Protein AF-A0A1T1BXW3-F1 (afdb_monomer_lite)

Sequence (60 aa):
MTTITLKINEKSKKGKAFLEMARVFSENSKEIVLIEEEDKSPYNPEFVKRIKKQALRKAD

Structure (mmCIF, N/CA/C/O backbone):
data_AF-A0A1T1BXW3-F1
#
_entry.id   AF-A0A1T1BXW3-F1
#
loop_
_atom_site.group_PDB
_atom_site.id
_atom_site.type_symbol
_atom_site.label_atom_id
_atom_site.label_alt_id
_atom_site.label_comp_id
_atom_site.label_asym_id
_atom_site.label_entity_id
_atom_site.label_seq_id
_atom_site.pdbx_PDB_ins_code
_atom_site.Cartn_x
_atom_site.Cartn_y
_atom_site.Cartn_z
_atom_site.occupancy
_atom_site.B_iso_or_equiv
_atom_site.auth_seq_id
_atom_site.auth_comp_id
_atom_site.auth_asym_id
_atom_site.auth_atom_id
_atom_site.pdbx_PDB_model_num
ATOM 1 N N . MET A 1 1 ? -1.794 9.647 15.738 1.00 78.25 1 MET A N 1
ATOM 2 C CA . MET A 1 1 ? -1.579 9.121 14.376 1.00 78.25 1 MET A CA 1
ATOM 3 C C . MET A 1 1 ? -0.081 9.093 14.140 1.00 78.25 1 MET A C 1
ATOM 5 O O . MET A 1 1 ? 0.552 10.113 14.385 1.00 78.25 1 MET A O 1
ATOM 9 N N . THR A 1 2 ? 0.473 7.959 13.723 1.00 87.31 2 THR A N 1
ATOM 10 C CA . THR A 1 2 ? 1.894 7.829 13.370 1.00 87.31 2 THR A CA 1
ATOM 11 C C . THR A 1 2 ? 1.969 7.416 11.911 1.00 87.31 2 THR A C 1
ATOM 13 O O . THR A 1 2 ? 1.261 6.496 11.511 1.00 87.31 2 THR A O 1
ATOM 16 N N . THR A 1 3 ? 2.810 8.084 11.126 1.00 87.81 3 THR A N 1
ATOM 17 C CA . THR A 1 3 ? 2.958 7.802 9.695 1.00 87.81 3 THR A CA 1
ATOM 18 C C . THR A 1 3 ? 4.264 7.065 9.450 1.00 87.81 3 THR A C 1
ATOM 20 O O . THR A 1 3 ? 5.319 7.503 9.907 1.00 87.81 3 THR A O 1
ATOM 23 N N . ILE A 1 4 ? 4.194 5.958 8.714 1.00 87.56 4 ILE A N 1
ATOM 24 C CA . ILE A 1 4 ? 5.360 5.198 8.261 1.00 87.56 4 ILE A CA 1
ATOM 25 C C . ILE A 1 4 ? 5.326 5.171 6.735 1.00 87.56 4 ILE A C 1
ATOM 27 O O . ILE A 1 4 ? 4.323 4.779 6.145 1.00 87.56 4 ILE A O 1
ATOM 31 N N . THR A 1 5 ? 6.429 5.561 6.098 1.00 89.31 5 THR A N 1
ATOM 32 C CA . THR A 1 5 ? 6.599 5.450 4.644 1.00 89.31 5 THR A CA 1
ATOM 33 C C . THR A 1 5 ? 7.340 4.159 4.321 1.00 89.31 5 THR A C 1
ATOM 35 O O . THR A 1 5 ? 8.457 3.942 4.791 1.00 89.31 5 THR A O 1
ATOM 38 N N . LEU A 1 6 ? 6.734 3.304 3.498 1.00 87.56 6 LEU A N 1
ATOM 39 C CA . LEU A 1 6 ? 7.311 2.031 3.072 1.00 87.56 6 LEU A CA 1
ATOM 40 C C . LEU A 1 6 ? 7.510 2.038 1.557 1.00 87.56 6 LEU A C 1
ATOM 42 O O . LEU A 1 6 ? 6.583 2.329 0.809 1.00 87.56 6 LEU A O 1
ATOM 46 N N . LYS A 1 7 ? 8.710 1.671 1.095 1.00 90.00 7 LYS A N 1
ATOM 47 C CA . LYS A 1 7 ? 8.967 1.407 -0.327 1.00 90.00 7 LYS A CA 1
ATOM 48 C C . LYS A 1 7 ? 8.814 -0.079 -0.605 1.00 90.00 7 LYS A C 1
ATOM 50 O O . LYS A 1 7 ? 9.611 -0.887 -0.130 1.00 90.00 7 LYS A O 1
ATOM 55 N N . ILE A 1 8 ? 7.807 -0.429 -1.396 1.00 87.62 8 ILE A N 1
ATOM 56 C CA . ILE A 1 8 ? 7.479 -1.815 -1.724 1.00 87.62 8 ILE A CA 1
ATOM 57 C C . ILE A 1 8 ? 7.727 -2.041 -3.210 1.00 87.62 8 ILE A C 1
ATOM 59 O O . ILE A 1 8 ? 7.254 -1.295 -4.058 1.00 87.62 8 ILE A O 1
ATOM 63 N N . ASN A 1 9 ? 8.458 -3.104 -3.540 1.00 88.25 9 ASN A N 1
ATOM 64 C CA . ASN A 1 9 ? 8.552 -3.562 -4.919 1.00 88.25 9 ASN A CA 1
ATOM 65 C C . ASN A 1 9 ? 7.383 -4.507 -5.232 1.00 88.25 9 ASN A C 1
ATOM 67 O O . ASN A 1 9 ? 7.456 -5.705 -4.931 1.00 88.25 9 ASN A O 1
ATOM 71 N N . GLU A 1 10 ? 6.345 -3.989 -5.885 1.00 87.38 10 GLU A N 1
ATOM 72 C CA . GLU A 1 10 ? 5.148 -4.742 -6.292 1.00 87.38 10 GLU A CA 1
ATOM 73 C C . GLU A 1 10 ? 5.430 -5.873 -7.294 1.00 87.38 10 GLU A C 1
ATOM 75 O O . GLU A 1 10 ? 4.617 -6.777 -7.475 1.00 87.38 10 GLU A O 1
ATOM 80 N N . LYS A 1 11 ? 6.599 -5.884 -7.946 1.00 89.19 11 LYS A N 1
ATOM 81 C CA . LYS A 1 11 ? 6.991 -6.989 -8.837 1.00 89.19 11 LYS A CA 1
ATOM 82 C C . LYS A 1 11 ? 7.527 -8.195 -8.064 1.00 89.19 11 LYS A C 1
ATOM 84 O O . LYS A 1 11 ? 7.611 -9.290 -8.616 1.00 89.19 11 LYS A O 1
ATOM 89 N N . SER A 1 12 ? 7.877 -8.024 -6.789 1.00 96.62 12 SER A N 1
ATOM 90 C CA . SER A 1 12 ? 8.383 -9.104 -5.939 1.00 96.62 12 SER A CA 1
ATOM 91 C C . SER A 1 12 ? 7.248 -9.894 -5.274 1.00 96.62 12 SER A C 1
ATOM 93 O O . SER A 1 12 ? 6.220 -9.330 -4.908 1.00 96.62 12 SER A O 1
ATOM 95 N N . LYS A 1 13 ? 7.447 -11.203 -5.041 1.00 95.56 13 LYS A N 1
ATOM 96 C CA . LYS A 1 13 ? 6.453 -12.057 -4.351 1.00 95.56 13 LYS A CA 1
ATOM 97 C C . LYS A 1 13 ? 6.086 -11.521 -2.961 1.00 95.56 13 LYS A C 1
ATOM 99 O O . LYS A 1 13 ? 4.917 -11.494 -2.600 1.00 95.56 13 LYS A O 1
ATOM 104 N N . LYS A 1 14 ? 7.094 -11.074 -2.203 1.00 95.00 14 LYS A N 1
ATOM 105 C CA . LYS A 1 14 ? 6.918 -10.521 -0.852 1.0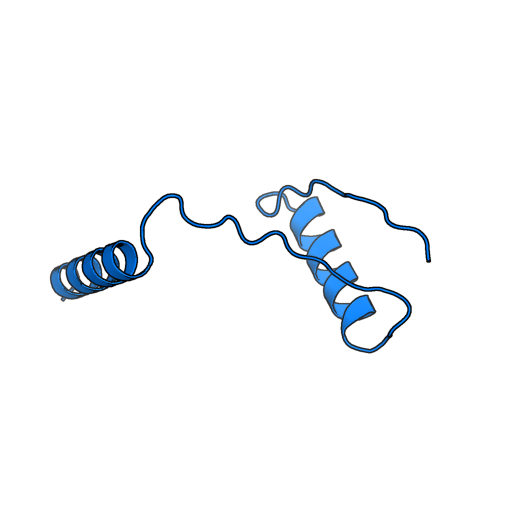0 95.00 14 LYS A CA 1
ATOM 106 C C . LYS A 1 14 ? 6.178 -9.184 -0.883 1.00 95.00 14 LYS A C 1
ATOM 108 O O . LYS A 1 14 ? 5.293 -8.971 -0.067 1.00 95.00 14 LYS A O 1
ATOM 113 N N . GLY A 1 15 ? 6.517 -8.320 -1.843 1.00 92.94 15 GLY A N 1
ATOM 114 C CA . GLY A 1 15 ? 5.861 -7.026 -2.007 1.00 92.94 15 GLY A CA 1
ATOM 115 C C . GLY A 1 15 ? 4.381 -7.166 -2.337 1.00 92.94 15 GLY A C 1
ATOM 116 O O . GLY A 1 15 ? 3.566 -6.552 -1.662 1.00 92.94 15 GLY A O 1
ATOM 117 N N . LYS A 1 16 ? 4.025 -8.050 -3.281 1.00 93.62 16 LYS A N 1
ATOM 118 C CA . LYS A 1 16 ? 2.616 -8.361 -3.575 1.00 93.62 16 LYS A CA 1
ATOM 119 C C . LYS A 1 16 ? 1.867 -8.857 -2.343 1.00 93.62 16 LYS A C 1
ATOM 121 O O . LYS A 1 16 ? 0.811 -8.333 -2.031 1.00 93.62 16 LYS A O 1
ATOM 126 N N . ALA A 1 17 ? 2.429 -9.835 -1.628 1.00 95.81 17 ALA A N 1
ATOM 127 C CA . ALA A 1 17 ? 1.777 -10.401 -0.448 1.00 95.81 17 ALA A CA 1
ATOM 128 C C . ALA A 1 17 ? 1.521 -9.345 0.640 1.00 95.81 17 ALA A C 1
ATOM 130 O O . ALA A 1 17 ? 0.439 -9.307 1.219 1.00 95.81 17 ALA A O 1
ATOM 131 N N . PHE A 1 18 ? 2.496 -8.465 0.891 1.00 93.50 18 PHE A N 1
ATOM 132 C CA . PHE A 1 18 ? 2.325 -7.373 1.844 1.00 93.50 18 PHE A CA 1
ATOM 133 C C . PHE A 1 18 ? 1.252 -6.376 1.388 1.00 93.50 18 PHE A C 1
ATOM 135 O O . PHE A 1 18 ? 0.442 -5.952 2.205 1.00 93.50 18 PHE A O 1
ATOM 142 N N . LEU A 1 19 ? 1.238 -6.010 0.102 1.00 91.31 19 LEU A N 1
ATOM 143 C CA . LEU A 1 19 ? 0.281 -5.048 -0.445 1.00 91.31 19 LEU A CA 1
ATOM 144 C C . LEU A 1 19 ? -1.163 -5.554 -0.312 1.00 91.31 19 LEU A C 1
ATOM 146 O O . LEU A 1 19 ? -2.028 -4.826 0.163 1.00 91.31 19 LEU A O 1
ATOM 150 N N . GLU A 1 20 ? -1.403 -6.823 -0.649 1.00 92.00 20 GLU A N 1
ATOM 151 C CA . GLU A 1 20 ? -2.717 -7.461 -0.500 1.00 92.00 20 GLU A CA 1
ATOM 152 C C . GLU A 1 20 ? -3.157 -7.516 0.968 1.00 92.00 20 GLU A C 1
ATOM 154 O O . GLU A 1 20 ? -4.282 -7.152 1.300 1.00 92.00 20 GLU A O 1
ATOM 159 N N . MET A 1 21 ? -2.247 -7.887 1.874 1.00 91.81 21 MET A N 1
ATOM 160 C CA . MET A 1 21 ? -2.509 -7.860 3.313 1.00 91.81 21 MET A CA 1
ATOM 161 C C . MET A 1 21 ? -2.897 -6.449 3.787 1.00 91.81 21 MET A C 1
ATOM 163 O O . MET A 1 21 ? -3.873 -6.281 4.516 1.00 91.81 21 MET A O 1
ATOM 167 N N . ALA A 1 22 ? -2.147 -5.427 3.370 1.00 90.12 22 ALA A N 1
ATOM 168 C CA . ALA A 1 22 ? -2.390 -4.050 3.777 1.00 90.12 22 ALA A CA 1
ATOM 169 C C . ALA A 1 22 ? -3.725 -3.506 3.235 1.00 90.12 22 ALA A C 1
ATOM 171 O O . ALA A 1 22 ? -4.427 -2.799 3.957 1.00 90.12 22 ALA A O 1
ATOM 172 N N . ARG A 1 23 ? -4.115 -3.889 2.010 1.00 89.25 23 ARG A N 1
ATOM 173 C CA . ARG A 1 23 ? -5.430 -3.569 1.428 1.00 89.25 23 ARG A CA 1
ATOM 174 C C . ARG A 1 23 ? -6.574 -4.144 2.256 1.00 89.25 23 ARG A C 1
ATOM 176 O O . ARG A 1 23 ? -7.448 -3.387 2.667 1.00 89.25 23 ARG A O 1
ATOM 183 N N . VAL A 1 24 ? -6.513 -5.433 2.598 1.00 92.00 24 VAL A N 1
ATOM 184 C CA . VAL A 1 24 ? -7.538 -6.097 3.428 1.00 92.00 24 VAL A CA 1
ATOM 185 C C . VAL A 1 24 ? -7.697 -5.408 4.786 1.00 92.00 24 VAL A C 1
ATOM 187 O O . VAL A 1 24 ? -8.816 -5.204 5.257 1.00 92.00 24 VAL A O 1
ATOM 190 N N . PHE A 1 25 ? -6.586 -5.017 5.414 1.00 88.69 25 PHE A N 1
ATOM 191 C CA . PHE A 1 25 ? -6.630 -4.310 6.694 1.00 88.69 25 PHE A CA 1
ATOM 192 C C . PHE A 1 25 ? -7.173 -2.879 6.583 1.00 88.69 25 PHE A C 1
ATOM 194 O O . PHE A 1 25 ? -7.787 -2.396 7.533 1.00 88.69 25 PHE A O 1
ATOM 201 N N . SER A 1 26 ? -6.974 -2.207 5.447 1.00 88.81 26 SER A N 1
ATOM 202 C CA . SER A 1 26 ? -7.469 -0.844 5.229 1.00 88.81 26 SER A CA 1
ATOM 203 C C . SER A 1 26 ? -8.953 -0.804 4.837 1.00 88.81 26 SER A C 1
ATOM 205 O O . SER A 1 26 ? -9.655 0.123 5.231 1.00 88.81 26 SER A O 1
ATOM 207 N N . GLU A 1 27 ? -9.474 -1.821 4.139 1.00 83.44 27 GLU A N 1
ATOM 208 C CA . GLU A 1 27 ? -10.852 -1.827 3.607 1.00 83.44 27 GLU A CA 1
ATOM 209 C C . GLU A 1 27 ? -11.966 -1.804 4.670 1.00 83.44 27 GLU A C 1
ATOM 211 O O . GLU A 1 27 ? -13.112 -1.514 4.340 1.00 83.44 27 GLU A O 1
ATOM 216 N N . ASN A 1 28 ? -11.663 -2.043 5.949 1.00 72.62 28 ASN A N 1
ATOM 217 C CA . ASN A 1 28 ? -12.679 -2.126 7.007 1.00 72.62 28 ASN A CA 1
ATOM 218 C C . ASN A 1 28 ? -12.328 -1.345 8.283 1.00 72.62 28 ASN A C 1
ATOM 220 O O . ASN A 1 28 ? -12.991 -1.501 9.308 1.00 72.62 28 ASN A O 1
ATOM 224 N N . SER A 1 29 ? -11.288 -0.508 8.249 1.00 75.31 29 SER A N 1
ATOM 225 C CA . SER A 1 29 ? -10.766 0.164 9.439 1.00 75.31 29 SER A CA 1
ATOM 226 C C . SER A 1 29 ? -10.288 1.581 9.131 1.00 75.31 29 SER A C 1
ATOM 228 O O . SER A 1 29 ? -9.607 1.822 8.142 1.00 75.31 29 SER A O 1
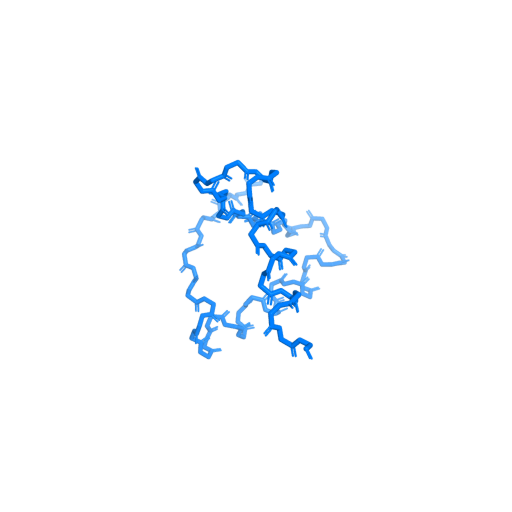ATOM 230 N N . LYS A 1 30 ? -10.602 2.535 10.019 1.00 79.12 30 LYS A N 1
ATOM 231 C CA . LYS A 1 30 ? -10.021 3.894 9.991 1.00 79.12 30 LYS A CA 1
ATOM 232 C C . LYS A 1 30 ? -8.670 3.975 10.709 1.00 79.12 30 LYS A C 1
ATOM 234 O O . LYS A 1 30 ? 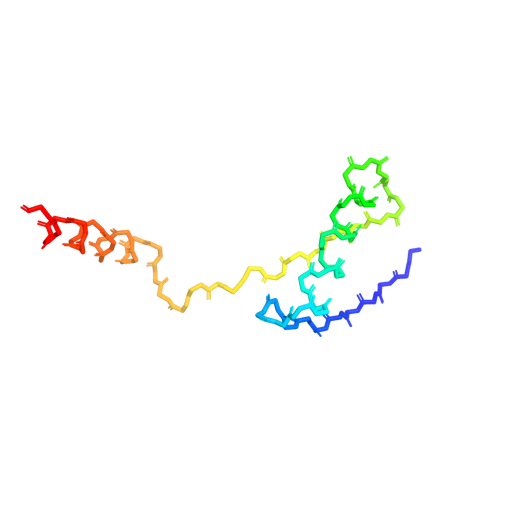-8.066 5.043 10.750 1.00 79.12 30 LYS A O 1
ATOM 239 N N . GLU A 1 31 ? -8.218 2.875 11.305 1.00 83.94 31 GLU A N 1
ATOM 240 C CA . GLU A 1 31 ? -6.956 2.803 12.045 1.00 83.94 31 GLU A CA 1
ATOM 241 C C . GLU A 1 31 ? -5.757 2.703 11.098 1.00 83.94 31 GLU A C 1
ATOM 243 O O . GLU A 1 31 ? -4.662 3.146 11.443 1.00 83.94 31 GLU A O 1
ATOM 248 N N . ILE A 1 32 ? -5.970 2.151 9.896 1.00 83.50 32 ILE A N 1
ATOM 249 C CA . ILE A 1 32 ? -4.943 1.976 8.869 1.00 83.50 32 ILE A CA 1
ATOM 250 C C . ILE A 1 32 ? -5.393 2.676 7.589 1.00 83.50 32 ILE A C 1
ATOM 252 O O . ILE A 1 32 ? -6.381 2.299 6.960 1.00 83.50 32 ILE A O 1
ATOM 256 N N . VAL A 1 33 ? -4.621 3.683 7.184 1.00 84.38 33 VAL A N 1
ATOM 257 C CA . VAL A 1 33 ? -4.822 4.415 5.932 1.00 84.38 33 VAL A CA 1
ATOM 258 C C . VAL A 1 33 ? -3.712 4.029 4.964 1.00 84.38 33 VAL A C 1
ATOM 260 O O . VAL A 1 33 ? -2.539 4.299 5.227 1.00 84.38 33 VAL A O 1
ATOM 263 N N . LEU A 1 34 ? -4.081 3.404 3.844 1.00 85.38 34 LEU A N 1
ATOM 264 C CA . LEU A 1 34 ? -3.160 3.180 2.735 1.00 85.38 34 LEU A CA 1
ATOM 265 C C . LEU A 1 34 ? -3.058 4.457 1.890 1.00 85.38 34 LEU A C 1
ATOM 267 O O . LEU A 1 34 ? -4.068 4.970 1.413 1.00 85.38 34 LEU A O 1
ATOM 271 N N . IL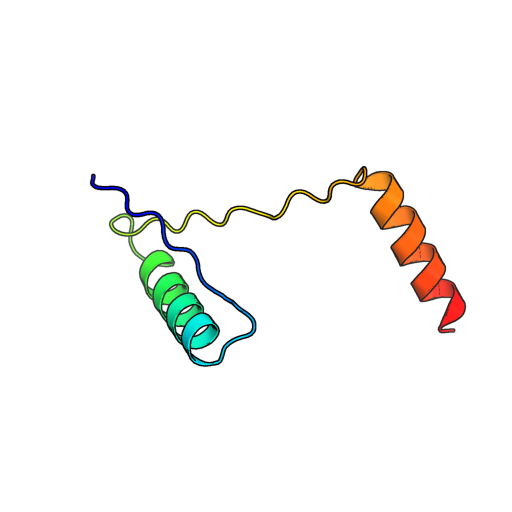E A 1 35 ? -1.843 4.970 1.703 1.00 83.44 35 ILE A N 1
ATOM 272 C CA . ILE A 1 35 ? -1.564 6.088 0.796 1.00 83.44 35 ILE A CA 1
ATOM 273 C C . ILE A 1 35 ? -0.712 5.522 -0.335 1.00 83.44 35 ILE A C 1
ATOM 275 O O . ILE A 1 35 ? 0.481 5.283 -0.156 1.00 83.44 35 ILE A O 1
ATOM 279 N N . GLU A 1 36 ? -1.341 5.253 -1.477 1.00 77.50 36 GLU A N 1
ATOM 280 C CA . GLU A 1 36 ? -0.636 4.848 -2.691 1.00 77.50 36 GLU A CA 1
ATOM 281 C C . GLU A 1 36 ? -0.137 6.119 -3.399 1.00 77.50 36 GLU A C 1
ATOM 283 O O . GLU A 1 36 ? -0.924 6.987 -3.787 1.00 77.50 36 GLU A O 1
ATOM 288 N N . GLU A 1 37 ? 1.182 6.264 -3.540 1.00 72.19 37 GLU A N 1
ATOM 289 C CA . GLU A 1 37 ? 1.735 7.246 -4.470 1.00 72.19 37 GLU A CA 1
ATOM 290 C C . GLU A 1 37 ? 1.520 6.697 -5.879 1.00 72.19 37 GLU A C 1
ATOM 292 O O . GLU A 1 37 ? 2.265 5.834 -6.341 1.00 72.19 37 GLU A O 1
ATOM 297 N N . GLU A 1 38 ? 0.477 7.168 -6.565 1.00 66.56 38 GLU A N 1
ATOM 298 C CA . GLU A 1 38 ? 0.389 6.948 -8.003 1.00 66.56 38 GLU A CA 1
ATOM 299 C C . GLU A 1 38 ? 1.651 7.538 -8.638 1.00 66.56 38 GLU A C 1
ATOM 301 O O . GLU A 1 38 ? 1.905 8.744 -8.521 1.00 66.56 38 GLU A O 1
ATOM 306 N N . ASP A 1 39 ? 2.430 6.694 -9.322 1.00 64.62 39 ASP A N 1
ATOM 307 C CA . ASP A 1 39 ? 3.457 7.138 -10.259 1.00 64.62 39 ASP A CA 1
ATOM 308 C C . ASP A 1 39 ? 2.754 8.021 -11.295 1.00 64.62 39 ASP A C 1
ATOM 310 O O . ASP A 1 39 ? 2.203 7.548 -12.297 1.00 64.62 39 ASP A O 1
ATOM 314 N N . LYS A 1 40 ? 2.715 9.331 -11.029 1.00 63.84 40 LYS A N 1
ATOM 315 C CA . LYS A 1 40 ? 2.180 10.307 -11.967 1.00 63.84 40 LYS A CA 1
ATOM 316 C C . LYS A 1 40 ? 2.978 10.128 -13.238 1.00 63.84 40 LYS A C 1
ATOM 318 O O . LYS A 1 40 ? 4.184 10.372 -13.259 1.00 63.84 40 LYS A O 1
ATOM 323 N N . SER A 1 41 ? 2.301 9.669 -14.289 1.00 72.06 41 SER A N 1
ATOM 324 C CA . SER A 1 41 ? 2.940 9.535 -15.587 1.00 72.06 41 SER A CA 1
ATOM 325 C C . SER A 1 41 ? 3.635 10.862 -15.901 1.00 72.06 41 SER A C 1
ATOM 327 O O . SER A 1 41 ? 2.987 11.909 -15.809 1.00 72.06 41 SER A O 1
ATOM 329 N N . PRO A 1 42 ? 4.925 10.855 -16.281 1.00 78.69 42 PRO A N 1
ATOM 330 C CA . PRO A 1 42 ? 5.600 12.086 -16.687 1.00 78.69 42 PRO A CA 1
ATOM 331 C C . PRO A 1 42 ? 4.952 12.686 -17.945 1.00 78.69 42 PRO A C 1
ATOM 333 O O . PRO A 1 42 ? 5.227 13.823 -18.319 1.00 78.69 42 PRO A O 1
ATOM 336 N N . TYR A 1 43 ? 4.087 11.918 -18.611 1.00 81.75 43 TYR A N 1
ATOM 337 C CA . TYR A 1 43 ? 3.361 12.318 -19.796 1.00 81.75 43 TYR A CA 1
ATOM 338 C C . TYR A 1 43 ? 1.948 12.792 -19.464 1.00 81.75 43 TYR A C 1
ATOM 340 O O . TYR A 1 43 ? 1.249 12.220 -18.628 1.00 81.75 43 TYR A O 1
ATOM 348 N N . ASN A 1 44 ? 1.494 13.802 -20.210 1.00 86.44 44 ASN A N 1
ATOM 349 C CA . ASN A 1 44 ? 0.126 14.298 -20.132 1.00 86.44 44 ASN A CA 1
ATOM 350 C C . ASN A 1 44 ? -0.884 13.136 -20.320 1.00 86.44 44 ASN A C 1
ATOM 352 O O . ASN A 1 44 ? -0.761 12.382 -21.293 1.00 86.44 44 ASN A O 1
ATOM 356 N N . PRO A 1 45 ? -1.906 12.997 -19.455 1.00 85.44 45 PRO A N 1
ATOM 357 C CA . PRO A 1 45 ? -2.912 11.941 -19.562 1.00 85.44 45 PRO A CA 1
ATOM 358 C C . PRO A 1 45 ? -3.575 11.828 -20.944 1.00 85.44 45 PRO A C 1
ATOM 360 O O . PRO A 1 45 ? -3.799 10.719 -21.430 1.00 85.44 45 PRO A O 1
ATOM 363 N N . GLU A 1 46 ? -3.844 12.950 -21.619 1.00 87.75 46 GLU A N 1
ATOM 364 C CA . GLU A 1 46 ? -4.429 12.958 -22.969 1.00 87.75 46 GLU A CA 1
ATOM 365 C C . GLU A 1 46 ? -3.467 12.388 -24.016 1.00 87.75 46 GLU A C 1
ATOM 367 O O . GLU A 1 46 ? -3.873 11.658 -24.925 1.00 87.75 46 GLU A O 1
ATOM 372 N N . PHE A 1 47 ? -2.167 12.643 -23.858 1.00 88.81 47 PHE A N 1
ATOM 373 C CA . PHE A 1 47 ? -1.145 12.032 -24.701 1.00 88.81 47 PHE A CA 1
ATOM 374 C C . PHE A 1 47 ? -1.126 10.510 -24.513 1.00 88.81 47 PHE A C 1
ATOM 376 O O . PHE A 1 47 ? -1.200 9.768 -25.495 1.00 88.81 47 PHE A O 1
ATOM 383 N N . VAL A 1 48 ? -1.133 10.032 -23.264 1.00 88.50 48 VAL A N 1
ATOM 384 C CA . VAL A 1 48 ? -1.156 8.592 -22.956 1.00 88.50 48 VAL A CA 1
ATOM 385 C C . VAL A 1 48 ? -2.411 7.921 -23.526 1.00 88.50 48 VAL A C 1
ATOM 387 O O . VAL A 1 48 ? -2.312 6.852 -24.136 1.00 88.50 48 VAL A O 1
ATOM 390 N N . LYS A 1 49 ? -3.589 8.552 -23.403 1.00 90.12 49 LYS A N 1
ATOM 391 C CA . LYS A 1 49 ? -4.843 8.050 -23.995 1.00 90.12 49 LYS A CA 1
ATO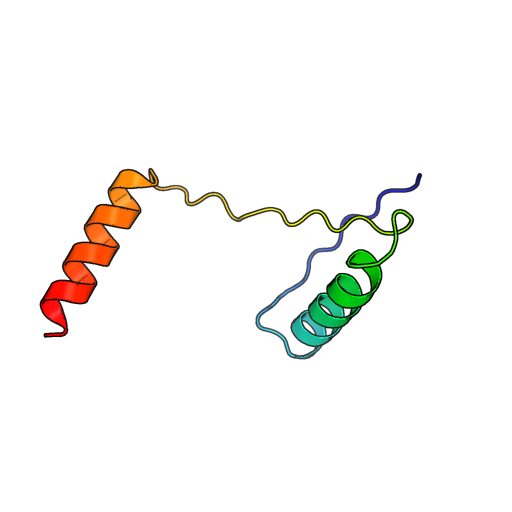M 392 C C . LYS A 1 49 ? -4.741 7.897 -25.513 1.00 90.12 49 LYS A C 1
ATOM 394 O O . LYS A 1 49 ? -5.137 6.858 -26.045 1.00 90.12 49 LYS A O 1
ATOM 399 N N . ARG A 1 50 ? -4.188 8.893 -26.221 1.00 91.44 50 ARG A N 1
ATOM 400 C CA . ARG A 1 50 ? -4.001 8.832 -27.684 1.00 91.44 50 ARG A CA 1
ATOM 401 C C . ARG A 1 50 ? -3.088 7.677 -28.092 1.00 91.44 50 ARG A C 1
ATOM 403 O O . ARG A 1 50 ? -3.415 6.975 -29.048 1.00 91.44 50 ARG A O 1
ATOM 410 N N . ILE A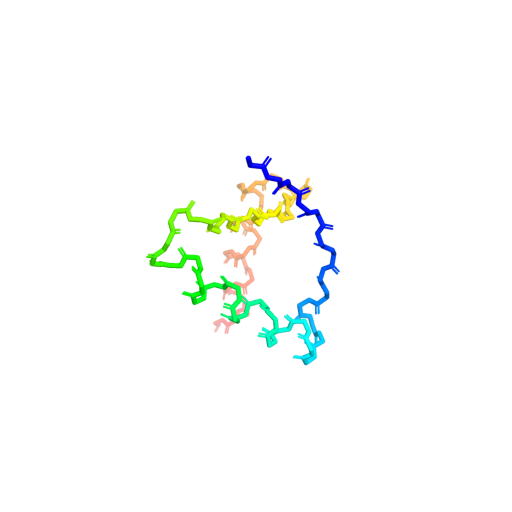 1 51 ? -1.991 7.457 -27.366 1.00 90.81 51 ILE A N 1
ATOM 411 C CA . ILE A 1 51 ? -1.061 6.350 -27.631 1.00 90.81 51 ILE A CA 1
ATOM 412 C C . ILE A 1 51 ? -1.735 4.994 -27.397 1.00 90.81 51 ILE A C 1
ATOM 414 O O . ILE A 1 51 ? -1.701 4.148 -28.289 1.00 90.81 51 ILE A O 1
ATOM 418 N N . LYS A 1 52 ? -2.420 4.799 -26.261 1.00 88.94 52 LYS A N 1
ATOM 419 C CA . LYS A 1 52 ? -3.148 3.548 -25.973 1.00 88.94 52 LYS A CA 1
ATOM 420 C C . LYS A 1 52 ? -4.190 3.230 -27.048 1.00 88.94 52 LYS A C 1
ATOM 422 O O . LYS A 1 52 ? -4.260 2.098 -27.514 1.00 88.94 52 LYS A O 1
ATOM 427 N N . LYS A 1 53 ? -4.951 4.235 -27.497 1.00 90.06 53 LYS A N 1
ATOM 428 C CA . LYS A 1 53 ? -5.957 4.076 -28.561 1.00 90.06 53 LYS A CA 1
ATOM 429 C C . LYS A 1 53 ? -5.337 3.683 -29.907 1.00 90.06 53 LYS A C 1
ATOM 431 O O . LYS A 1 53 ? -5.932 2.903 -30.644 1.00 90.06 53 LYS A O 1
ATOM 436 N N . GLN A 1 54 ? -4.159 4.213 -30.239 1.00 88.00 54 GLN A N 1
ATOM 437 C CA . GLN A 1 54 ? -3.436 3.819 -31.452 1.00 88.00 54 GLN A CA 1
ATOM 438 C C . GLN A 1 54 ? -2.845 2.412 -31.355 1.00 88.00 54 GLN A C 1
ATOM 440 O O . GLN A 1 54 ? -2.881 1.688 -32.342 1.00 88.00 54 GLN A O 1
ATOM 445 N N . ALA A 1 55 ? -2.322 2.024 -30.189 1.00 87.50 55 ALA A N 1
ATOM 446 C CA . ALA A 1 55 ? -1.809 0.677 -29.963 1.00 87.50 55 ALA A CA 1
ATOM 447 C C . ALA A 1 55 ? -2.915 -0.380 -30.104 1.00 87.50 55 ALA A C 1
ATOM 449 O O . ALA A 1 55 ? -2.700 -1.383 -30.773 1.00 87.50 55 ALA A O 1
ATOM 450 N N . LEU A 1 56 ? -4.109 -0.110 -29.557 1.00 82.94 56 LEU A N 1
ATOM 451 C CA . LEU A 1 56 ? -5.272 -0.995 -29.690 1.00 82.94 56 LEU A CA 1
ATOM 452 C C . LEU A 1 56 ? -5.676 -1.196 -31.161 1.00 82.94 56 LEU A C 1
ATOM 454 O O . LEU A 1 56 ? -5.857 -2.319 -31.597 1.00 82.94 56 LEU A O 1
ATOM 458 N N . ARG A 1 57 ? -5.727 -0.112 -31.947 1.00 75.25 57 ARG A N 1
ATOM 459 C CA . ARG A 1 57 ? -6.093 -0.143 -33.377 1.00 75.25 57 ARG A CA 1
ATOM 460 C C . ARG A 1 57 ? -5.122 -0.895 -34.287 1.00 75.25 57 ARG A C 1
ATOM 462 O O . ARG A 1 57 ? -5.476 -1.162 -35.424 1.00 75.25 57 ARG A O 1
ATOM 469 N N . LYS A 1 58 ? -3.882 -1.121 -33.852 1.00 67.69 58 LYS A N 1
ATOM 470 C CA . LYS A 1 58 ? -2.879 -1.880 -34.618 1.00 67.69 58 LYS A CA 1
ATOM 471 C C . LYS A 1 58 ? -2.884 -3.373 -34.274 1.00 67.69 58 LYS A C 1
ATOM 473 O O . LYS A 1 58 ? -2.099 -4.111 -34.859 1.00 67.69 58 LYS A O 1
ATOM 478 N N . ALA A 1 59 ? -3.676 -3.775 -33.281 1.00 64.75 59 ALA A N 1
ATOM 479 C CA . ALA A 1 59 ? -3.794 -5.156 -32.828 1.00 64.75 59 ALA A CA 1
ATOM 480 C C . ALA A 1 59 ? -5.030 -5.876 -33.407 1.00 64.75 59 ALA A C 1
ATOM 482 O O . ALA A 1 59 ? -5.153 -7.080 -33.190 1.00 64.75 59 ALA A O 1
ATOM 483 N N . ASP A 1 60 ? -5.890 -5.146 -34.130 1.00 48.91 60 ASP A N 1
ATOM 484 C CA . ASP A 1 60 ? -6.989 -5.648 -34.970 1.00 48.91 60 ASP A CA 1
ATOM 485 C C . ASP A 1 60 ? -6.536 -5.739 -36.439 1.00 48.91 60 ASP A C 1
ATOM 487 O O . ASP A 1 60 ? -6.963 -6.686 -37.136 1.00 48.91 60 ASP A O 1
#

pLDDT: mean 84.32, std 9.39, range [48.91, 96.62]

Secondary structure (DSSP, 8-state):
---------TTSHHHHHHHHHHHHHHTT-SS----------SS-HHHHHHHHHHHHHT--

Foldseek 3Di:
DDDDDDDADCVDPVSVVVVVVLCVVCVPDPVRDDDDDPPPPPDDPVVVVVVVVVVVVVVD

Radius of gyration: 16.92 Å; chains: 1; bounding box: 22×26×49 Å